Protein AF-A0A1M5RKA9-F1 (afdb_monomer)

Structure (mmCIF, N/CA/C/O backbone):
data_AF-A0A1M5RKA9-F1
#
_entry.id   AF-A0A1M5RKA9-F1
#
loop_
_atom_site.group_PDB
_atom_site.id
_atom_site.type_symbol
_atom_site.label_atom_id
_atom_site.label_alt_id
_atom_site.label_comp_id
_atom_site.label_asym_id
_atom_site.label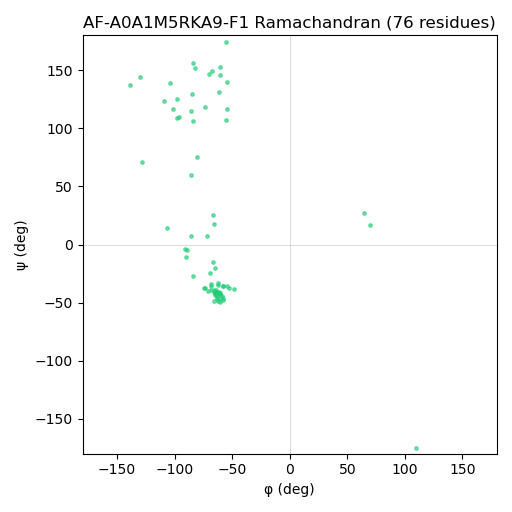_entity_id
_atom_site.label_seq_id
_atom_site.pdbx_PDB_ins_code
_atom_site.Cartn_x
_atom_site.Cartn_y
_atom_site.Cartn_z
_atom_site.occupancy
_atom_site.B_iso_or_equiv
_atom_site.auth_seq_id
_atom_site.auth_comp_id
_atom_site.auth_asym_id
_atom_site.auth_atom_id
_atom_site.pdbx_PDB_model_num
ATOM 1 N N . MET A 1 1 ? 0.116 -1.866 15.717 1.00 78.62 1 MET A N 1
ATOM 2 C CA . MET A 1 1 ? 1.002 -0.872 15.087 1.00 78.62 1 MET A CA 1
ATOM 3 C C . MET A 1 1 ? 0.190 -0.211 14.005 1.00 78.62 1 MET A C 1
ATOM 5 O O . MET A 1 1 ? -0.479 -0.923 13.260 1.00 78.62 1 MET A O 1
ATOM 9 N N . ASP A 1 2 ? 0.209 1.110 13.978 1.00 86.62 2 ASP A N 1
ATOM 10 C CA . ASP A 1 2 ? -0.635 1.905 13.098 1.00 86.62 2 ASP A CA 1
ATOM 11 C C . ASP A 1 2 ? 0.210 2.442 11.946 1.00 86.62 2 ASP A C 1
ATOM 13 O O . ASP A 1 2 ? 1.350 2.839 12.165 1.00 86.62 2 ASP A O 1
ATOM 17 N N . LEU A 1 3 ? -0.346 2.420 10.738 1.00 88.06 3 LEU A N 1
ATOM 18 C CA . LEU A 1 3 ? 0.261 2.937 9.516 1.00 88.06 3 LEU A CA 1
ATOM 19 C C . LEU A 1 3 ? -0.480 4.194 9.092 1.00 88.06 3 LEU A C 1
ATOM 21 O O . LEU A 1 3 ? -1.691 4.154 8.859 1.00 88.06 3 LEU A O 1
ATOM 25 N N . ARG A 1 4 ? 0.246 5.296 8.952 1.00 90.81 4 ARG A N 1
ATOM 26 C CA . ARG A 1 4 ? -0.272 6.547 8.407 1.00 90.81 4 ARG A CA 1
ATOM 27 C C . ARG A 1 4 ? -0.264 6.506 6.885 1.00 90.81 4 ARG A C 1
ATOM 29 O O . ARG A 1 4 ? 0.597 5.896 6.258 1.00 90.81 4 ARG A O 1
ATOM 36 N N . VAL A 1 5 ? -1.183 7.246 6.277 1.00 89.56 5 VAL A N 1
ATOM 37 C CA . VAL A 1 5 ? -1.281 7.372 4.816 1.00 89.56 5 VAL A CA 1
ATOM 38 C C . VAL A 1 5 ? 0.038 7.836 4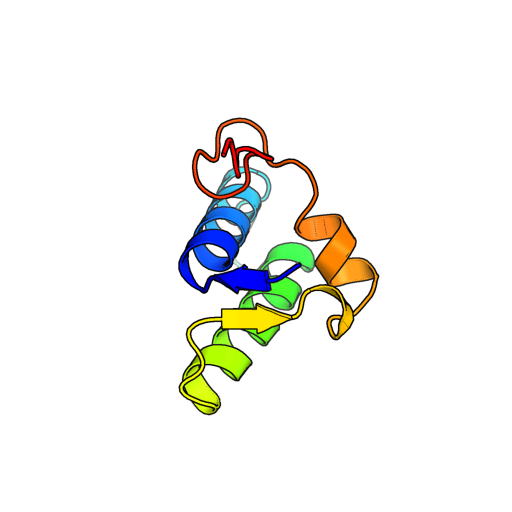.177 1.00 89.56 5 VAL A C 1
ATOM 40 O O . VAL A 1 5 ? 0.423 7.332 3.131 1.00 89.56 5 VAL A O 1
ATOM 43 N N . GLN A 1 6 ? 0.788 8.705 4.859 1.00 89.19 6 GLN A N 1
ATOM 44 C CA . GLN A 1 6 ? 2.083 9.228 4.403 1.00 89.19 6 GLN A CA 1
ATOM 45 C C . GLN A 1 6 ? 3.180 8.151 4.374 1.00 89.19 6 GLN A C 1
ATOM 47 O O . GLN A 1 6 ? 4.044 8.149 3.501 1.00 89.19 6 GLN A O 1
ATOM 52 N N . GLU A 1 7 ? 3.149 7.217 5.326 1.00 88.56 7 GLU A N 1
ATOM 53 C CA . GLU A 1 7 ? 4.069 6.077 5.364 1.00 88.56 7 GLU A CA 1
ATOM 54 C C . GLU A 1 7 ? 3.783 5.114 4.207 1.00 88.56 7 GLU A C 1
ATOM 56 O O . GLU A 1 7 ? 4.701 4.614 3.557 1.00 88.56 7 GLU A O 1
ATOM 61 N N . LEU A 1 8 ? 2.500 4.912 3.898 1.00 90.50 8 LEU A N 1
ATOM 62 C CA . LEU A 1 8 ? 2.074 4.131 2.743 1.00 90.50 8 LEU A CA 1
ATOM 63 C C . LEU A 1 8 ? 2.483 4.797 1.418 1.00 90.50 8 LEU A C 1
ATOM 65 O O . LEU A 1 8 ? 2.969 4.114 0.518 1.00 90.50 8 LEU A O 1
ATOM 69 N N . GLU A 1 9 ? 2.345 6.120 1.304 1.00 90.62 9 GLU A N 1
ATOM 70 C CA . GLU A 1 9 ? 2.814 6.894 0.144 1.00 90.62 9 GLU A CA 1
ATOM 71 C C . GLU A 1 9 ? 4.330 6.763 -0.051 1.00 90.62 9 GLU A C 1
ATOM 73 O O . GLU A 1 9 ? 4.794 6.552 -1.173 1.00 90.62 9 GLU A O 1
ATOM 78 N N . ALA A 1 10 ? 5.108 6.820 1.033 1.00 89.50 10 ALA A N 1
ATOM 79 C CA . ALA A 1 10 ? 6.551 6.606 0.976 1.00 89.50 10 ALA A CA 1
ATOM 80 C C . ALA A 1 10 ? 6.905 5.199 0.469 1.00 89.50 10 ALA A C 1
ATOM 82 O O . ALA A 1 10 ? 7.787 5.059 -0.380 1.00 89.50 10 ALA A O 1
ATOM 83 N N . ALA A 1 11 ? 6.181 4.169 0.919 1.00 89.38 11 ALA A N 1
ATOM 84 C CA . ALA A 1 11 ? 6.362 2.808 0.423 1.00 89.38 11 ALA A CA 1
ATOM 85 C C . ALA A 1 11 ? 6.036 2.685 -1.072 1.00 89.38 11 ALA A C 1
ATOM 87 O O . ALA A 1 11 ? 6.815 2.110 -1.831 1.00 89.38 11 ALA A O 1
ATOM 88 N N . ILE A 1 12 ? 4.922 3.271 -1.516 1.00 89.62 12 ILE A N 1
ATOM 89 C CA . ILE A 1 12 ? 4.531 3.303 -2.933 1.00 89.62 12 ILE A CA 1
ATOM 90 C C . ILE A 1 12 ? 5.619 3.965 -3.785 1.00 89.62 12 ILE A C 1
ATOM 92 O O . ILE A 1 12 ? 5.989 3.428 -4.831 1.00 89.62 12 ILE A O 1
ATOM 96 N N . ASN A 1 13 ? 6.151 5.104 -3.336 1.00 88.56 13 ASN A N 1
ATOM 97 C CA . ASN A 1 13 ? 7.209 5.824 -4.044 1.00 88.56 13 ASN A CA 1
ATOM 98 C C . ASN A 1 13 ? 8.504 5.008 -4.108 1.00 88.56 13 ASN A C 1
ATOM 100 O O . ASN A 1 13 ? 9.085 4.874 -5.181 1.00 88.56 13 ASN A O 1
ATOM 104 N N . PHE A 1 14 ? 8.900 4.373 -3.003 1.00 87.56 14 PHE A N 1
ATOM 105 C CA . PHE A 1 14 ? 10.070 3.497 -2.975 1.00 87.56 14 PHE A CA 1
ATOM 106 C C . PHE A 1 14 ? 9.964 2.348 -3.987 1.00 87.56 14 PHE A C 1
ATOM 108 O O . PHE A 1 14 ? 10.895 2.102 -4.754 1.00 87.56 14 PHE A O 1
ATOM 115 N N . TRP A 1 15 ? 8.821 1.656 -4.026 1.00 87.25 15 TRP A N 1
ATOM 116 C CA . TRP A 1 15 ? 8.618 0.557 -4.969 1.00 87.25 15 TRP A CA 1
ATOM 117 C C . TRP A 1 15 ? 8.526 1.041 -6.420 1.00 87.25 15 TRP A C 1
ATOM 119 O O . TRP A 1 15 ? 9.041 0.358 -7.304 1.00 87.25 15 TRP A O 1
ATOM 129 N N . ARG A 1 16 ? 7.962 2.230 -6.677 1.00 86.62 16 ARG A N 1
ATOM 130 C CA . ARG A 1 16 ? 7.992 2.867 -8.007 1.00 86.62 16 ARG A CA 1
ATOM 131 C C . ARG A 1 16 ? 9.410 3.167 -8.483 1.00 86.62 16 ARG A C 1
ATOM 133 O O . ARG A 1 16 ? 9.697 2.942 -9.655 1.00 86.62 16 ARG A O 1
ATOM 140 N N . ASP A 1 17 ? 10.278 3.646 -7.601 1.00 85.88 17 ASP A N 1
ATOM 141 C CA . ASP A 1 17 ? 11.662 3.976 -7.950 1.00 85.88 17 ASP A CA 1
ATOM 142 C C . ASP A 1 17 ? 12.517 2.712 -8.132 1.00 85.88 17 ASP A C 1
ATOM 144 O O . ASP A 1 17 ? 13.346 2.633 -9.040 1.00 85.88 17 ASP A O 1
ATOM 148 N N . LEU A 1 18 ? 12.287 1.684 -7.305 1.00 84.44 18 LEU A N 1
ATOM 149 C CA . LEU A 1 18 ? 13.002 0.406 -7.374 1.00 84.44 18 LEU A CA 1
ATOM 150 C C . LEU A 1 18 ? 12.567 -0.456 -8.573 1.00 84.44 18 LEU A C 1
ATOM 152 O O . LEU A 1 18 ? 13.372 -1.174 -9.179 1.00 84.44 18 LEU A O 1
ATOM 156 N N . ARG A 1 19 ? 11.274 -0.422 -8.896 1.00 77.88 19 ARG A N 1
ATOM 157 C CA . ARG A 1 19 ? 10.629 -1.177 -9.974 1.00 77.88 19 ARG A CA 1
ATOM 158 C C . ARG A 1 19 ? 9.822 -0.204 -10.839 1.00 77.88 19 ARG A C 1
ATOM 160 O O . ARG A 1 19 ? 8.591 -0.247 -10.820 1.00 77.88 19 ARG A O 1
ATOM 167 N N . PRO A 1 20 ? 10.492 0.661 -11.621 1.00 73.06 20 PRO A N 1
ATOM 168 C CA . PRO A 1 20 ? 9.779 1.525 -12.547 1.00 73.06 20 PRO A CA 1
ATOM 169 C C . PRO A 1 20 ? 9.018 0.658 -13.551 1.00 73.06 20 PRO A C 1
ATOM 171 O O . PRO A 1 20 ? 9.502 -0.410 -13.939 1.00 73.06 20 PRO A O 1
ATOM 174 N N . ALA A 1 21 ? 7.840 1.113 -13.982 1.00 66.25 21 ALA A N 1
ATOM 175 C CA . ALA A 1 21 ? 7.111 0.466 -15.067 1.00 66.25 21 ALA A CA 1
ATOM 176 C C . ALA A 1 21 ? 8.041 0.375 -16.290 1.00 66.25 21 ALA A C 1
ATOM 178 O O . ALA A 1 21 ? 8.538 1.389 -16.784 1.00 66.25 21 ALA A O 1
ATOM 179 N N . ARG A 1 22 ? 8.366 -0.848 -16.722 1.00 58.06 22 ARG A N 1
ATOM 180 C CA . ARG A 1 22 ? 9.255 -1.092 -17.863 1.00 58.06 22 ARG A CA 1
ATOM 181 C C . ARG A 1 22 ? 8.406 -1.436 -19.079 1.00 58.06 22 ARG A C 1
ATOM 183 O O . ARG A 1 22 ? 7.770 -2.480 -19.094 1.00 58.06 22 ARG A O 1
ATOM 190 N N . GLY A 1 23 ? 8.467 -0.593 -20.107 1.00 59.41 23 GLY A N 1
ATOM 191 C CA . GLY A 1 23 ? 7.844 -0.836 -21.411 1.00 59.41 23 GLY A CA 1
ATOM 192 C C . GLY A 1 23 ? 6.638 0.056 -21.704 1.00 59.41 23 GLY A C 1
ATOM 193 O O . GLY A 1 23 ? 6.303 0.950 -20.936 1.00 59.41 23 GLY A O 1
ATOM 194 N N . ASN A 1 24 ? 5.984 -0.204 -22.839 1.00 59.00 24 ASN A N 1
ATOM 195 C CA . ASN A 1 24 ? 4.783 0.503 -23.312 1.00 59.00 24 ASN A CA 1
ATOM 196 C C . ASN A 1 24 ? 3.517 0.154 -22.497 1.00 59.00 24 ASN A C 1
ATOM 198 O O . ASN A 1 24 ? 2.397 0.499 -22.872 1.00 59.00 24 ASN A O 1
ATOM 202 N N . GLU A 1 25 ? 3.699 -0.590 -21.410 1.00 60.22 25 GLU A N 1
ATOM 203 C CA . GLU A 1 25 ? 2.661 -1.073 -20.524 1.00 60.22 25 GLU A CA 1
ATOM 204 C C . GLU A 1 25 ? 2.615 -0.113 -19.338 1.00 60.22 25 GLU A C 1
ATOM 206 O O . GLU A 1 25 ? 3.515 -0.085 -18.501 1.00 60.22 25 GLU A O 1
ATOM 211 N N . PHE A 1 26 ? 1.555 0.688 -19.254 1.00 64.94 26 PHE A N 1
ATOM 212 C CA . PHE A 1 26 ? 1.252 1.567 -18.116 1.00 64.94 26 PHE A CA 1
ATOM 213 C C . PHE A 1 26 ? 0.921 0.780 -16.823 1.00 64.94 26 PHE A C 1
ATOM 215 O O . PHE A 1 26 ? 0.179 1.257 -15.966 1.00 64.94 26 PHE A O 1
ATOM 222 N N . ALA A 1 27 ? 1.419 -0.452 -16.692 1.00 71.56 27 ALA A N 1
ATOM 223 C CA . ALA A 1 27 ? 1.121 -1.361 -15.603 1.00 71.56 27 ALA A CA 1
ATOM 224 C C . ALA A 1 27 ? 2.040 -1.088 -14.405 1.00 71.56 27 ALA A C 1
ATOM 226 O O . ALA A 1 27 ? 3.265 -1.021 -14.524 1.00 71.56 27 ALA A O 1
ATOM 227 N N . LEU A 1 28 ? 1.427 -0.942 -13.231 1.00 80.50 28 LEU A N 1
ATOM 228 C CA . LEU A 1 28 ? 2.137 -0.894 -11.958 1.00 80.50 28 LEU A CA 1
ATOM 229 C C . LEU A 1 28 ? 2.753 -2.263 -11.659 1.00 80.50 28 LEU A C 1
ATOM 231 O O . LEU A 1 28 ? 2.185 -3.297 -12.019 1.00 80.50 28 LEU A O 1
ATOM 235 N N . SER A 1 29 ? 3.885 -2.280 -10.950 1.00 85.50 29 SER A N 1
ATOM 236 C CA . SER A 1 29 ? 4.391 -3.539 -10.405 1.00 85.50 29 SER A CA 1
ATOM 237 C C . SER A 1 29 ? 3.359 -4.137 -9.432 1.00 85.50 29 SER A C 1
ATOM 239 O O . SER A 1 29 ? 2.582 -3.384 -8.827 1.00 85.50 29 SER A O 1
ATOM 241 N N . PRO A 1 30 ? 3.329 -5.469 -9.248 1.00 86.69 30 PRO A N 1
ATOM 242 C CA . PRO A 1 30 ? 2.407 -6.108 -8.310 1.00 86.69 30 PRO A CA 1
ATOM 243 C C . PRO A 1 30 ? 2.481 -5.513 -6.897 1.00 86.69 30 PRO A C 1
ATOM 245 O O . PRO A 1 30 ? 1.450 -5.321 -6.257 1.00 86.69 30 PRO A O 1
ATOM 248 N N . GLU A 1 31 ? 3.683 -5.150 -6.441 1.00 88.31 31 GLU A N 1
ATOM 249 C CA . GLU A 1 31 ? 3.928 -4.529 -5.138 1.00 88.31 31 GLU A CA 1
ATOM 250 C C . GLU A 1 31 ? 3.290 -3.139 -5.042 1.00 88.31 31 GLU A C 1
ATOM 252 O O . GLU A 1 31 ? 2.559 -2.847 -4.093 1.00 88.31 31 GLU A O 1
ATOM 257 N N . VAL A 1 32 ? 3.510 -2.292 -6.054 1.00 89.62 32 VAL A N 1
ATOM 258 C CA . VAL A 1 32 ? 2.920 -0.948 -6.107 1.00 89.62 32 VAL A CA 1
ATOM 259 C C . VAL A 1 32 ? 1.397 -1.036 -6.189 1.00 89.62 32 VAL A C 1
ATOM 261 O O . VAL A 1 32 ? 0.708 -0.286 -5.503 1.00 89.62 32 VAL A O 1
ATOM 264 N N . ASN A 1 33 ? 0.859 -1.968 -6.976 1.00 90.56 33 ASN A N 1
ATOM 265 C CA . ASN A 1 33 ? -0.583 -2.165 -7.106 1.00 90.56 33 ASN A CA 1
ATOM 266 C C . ASN A 1 33 ? -1.232 -2.611 -5.781 1.00 90.56 33 ASN A C 1
ATOM 268 O O . ASN A 1 33 ? -2.301 -2.125 -5.402 1.00 90.56 33 ASN A O 1
ATOM 272 N N . ALA A 1 34 ? -0.566 -3.504 -5.046 1.00 92.00 34 ALA A N 1
ATOM 273 C CA . ALA A 1 34 ? -1.028 -3.973 -3.745 1.00 92.00 34 ALA A CA 1
ATOM 274 C C . ALA A 1 34 ? -1.076 -2.823 -2.719 1.00 92.00 34 ALA A C 1
ATOM 276 O O . ALA A 1 34 ? -2.101 -2.611 -2.068 1.00 92.00 34 ALA A O 1
ATOM 277 N N . LEU A 1 35 ? -0.014 -2.014 -2.633 1.00 92.50 35 LEU A N 1
ATOM 278 C CA . LEU A 1 35 ? 0.030 -0.843 -1.748 1.00 92.50 35 LEU A CA 1
ATOM 279 C C . LEU A 1 35 ? -0.976 0.244 -2.165 1.00 92.50 35 LEU A C 1
ATOM 281 O O . LEU A 1 35 ? -1.671 0.805 -1.316 1.00 92.50 35 LEU A O 1
ATOM 285 N N . ALA A 1 36 ? -1.11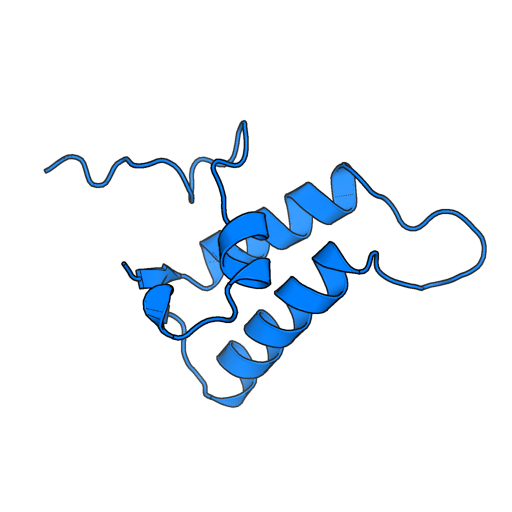9 0.497 -3.469 1.00 92.56 36 ALA A N 1
ATOM 286 C CA . ALA A 1 36 ? -2.087 1.449 -4.011 1.00 92.56 36 ALA A CA 1
ATOM 287 C C . ALA A 1 36 ? -3.538 1.050 -3.698 1.00 92.56 36 ALA A C 1
ATOM 289 O O . ALA A 1 36 ? -4.377 1.916 -3.456 1.00 92.56 36 ALA A O 1
ATOM 290 N N . THR A 1 37 ? -3.835 -0.250 -3.633 1.00 93.94 37 THR A N 1
ATOM 291 C CA . THR A 1 37 ? -5.160 -0.745 -3.229 1.00 93.94 37 THR A CA 1
ATOM 292 C C . THR A 1 37 ? -5.483 -0.355 -1.784 1.00 93.94 37 THR A C 1
ATOM 294 O O . THR A 1 37 ? -6.584 0.118 -1.500 1.00 93.94 37 THR A O 1
ATOM 297 N N . VAL A 1 38 ? -4.521 -0.488 -0.865 1.00 93.50 38 VAL A N 1
ATOM 298 C CA . VAL A 1 38 ? -4.694 -0.064 0.536 1.00 93.50 38 VAL A CA 1
ATOM 299 C C . VAL A 1 38 ? -4.879 1.449 0.622 1.00 93.50 38 VAL A C 1
ATOM 301 O O . VAL A 1 38 ? -5.767 1.919 1.330 1.00 93.50 38 VAL A O 1
ATOM 304 N N . TYR A 1 39 ? -4.104 2.206 -0.153 1.00 94.06 39 TYR A N 1
ATOM 305 C CA . TYR A 1 39 ? -4.203 3.662 -0.218 1.00 94.06 39 TYR A CA 1
ATOM 306 C C . TYR A 1 39 ? -5.583 4.118 -0.704 1.00 94.06 39 TYR A C 1
ATOM 308 O O . TYR A 1 39 ? -6.229 4.960 -0.079 1.00 94.06 39 TYR A O 1
ATOM 316 N N . ALA A 1 40 ? -6.087 3.499 -1.774 1.00 94.75 40 ALA A N 1
ATOM 317 C CA . ALA A 1 40 ? -7.418 3.768 -2.299 1.00 94.75 40 ALA A CA 1
ATOM 318 C C . ALA A 1 40 ? -8.512 3.464 -1.264 1.00 94.75 40 ALA A C 1
ATOM 320 O O . ALA A 1 40 ? -9.439 4.256 -1.101 1.00 94.75 40 ALA A O 1
ATOM 321 N N . LEU A 1 41 ? -8.389 2.359 -0.519 1.00 94.31 41 LEU A N 1
ATOM 322 C CA . LEU A 1 41 ? -9.316 2.021 0.564 1.00 94.31 41 LEU A CA 1
ATOM 323 C C . LEU A 1 41 ? -9.274 3.038 1.711 1.00 94.31 41 LEU A C 1
ATOM 325 O O . LEU A 1 41 ? -10.326 3.374 2.255 1.00 94.31 41 LEU A O 1
ATOM 329 N N . MET A 1 42 ? -8.090 3.540 2.066 1.00 93.44 42 MET A N 1
ATOM 330 C CA . MET A 1 42 ? -7.925 4.587 3.077 1.00 93.44 42 MET A CA 1
ATOM 331 C C . MET A 1 42 ? -8.633 5.879 2.658 1.00 93.44 42 MET A C 1
ATOM 333 O O . MET A 1 42 ? -9.442 6.399 3.427 1.00 93.44 42 MET A O 1
ATOM 337 N N . ILE A 1 43 ? -8.421 6.341 1.420 1.00 93.62 43 ILE A N 1
ATOM 338 C CA . ILE A 1 43 ? -9.114 7.516 0.869 1.00 93.62 43 ILE A CA 1
ATOM 339 C C . ILE A 1 43 ? -10.625 7.292 0.831 1.00 93.62 43 ILE A C 1
ATOM 341 O O . ILE A 1 43 ? -11.380 8.131 1.316 1.00 93.62 43 ILE A O 1
ATOM 345 N N . PHE A 1 44 ? -11.070 6.152 0.297 1.00 95.00 44 PHE A N 1
ATOM 346 C CA . PHE A 1 44 ? -12.490 5.826 0.169 1.00 95.00 44 PHE A CA 1
ATOM 347 C C . PHE A 1 44 ? -13.215 5.837 1.522 1.00 95.00 44 PHE A C 1
ATOM 349 O O . PHE A 1 44 ? -14.365 6.258 1.610 1.00 95.00 44 PHE A O 1
ATOM 356 N N . ARG A 1 45 ? -12.536 5.407 2.591 1.00 93.62 45 ARG A N 1
ATOM 357 C CA . ARG A 1 45 ? -13.073 5.401 3.959 1.00 93.62 45 ARG A CA 1
ATOM 358 C C . ARG A 1 45 ? -12.821 6.701 4.729 1.00 93.62 45 ARG A C 1
ATOM 360 O O . ARG A 1 45 ? -13.276 6.810 5.864 1.00 93.62 45 ARG A O 1
ATOM 367 N N . GLY A 1 46 ? -12.079 7.656 4.165 1.00 94.25 46 GLY A N 1
ATOM 368 C CA . GLY A 1 46 ? -11.655 8.874 4.862 1.00 94.25 46 GLY A CA 1
ATOM 369 C C . GLY A 1 46 ? -10.710 8.611 6.042 1.00 94.25 46 GLY A C 1
ATOM 370 O O . GLY A 1 46 ? -10.698 9.371 7.007 1.00 94.25 46 GLY A O 1
ATOM 371 N N . GLN A 1 47 ? -9.943 7.519 6.003 1.00 93.38 47 GLN A N 1
ATOM 372 C CA . GLN A 1 47 ? -9.030 7.117 7.072 1.00 93.38 47 GLN A CA 1
ATOM 373 C C . GLN A 1 47 ? -7.602 7.558 6.748 1.00 93.38 47 GLN A C 1
ATOM 375 O O . GLN A 1 47 ? -7.048 7.178 5.724 1.00 93.38 47 GLN A O 1
ATOM 380 N N . LEU A 1 48 ? -6.970 8.307 7.652 1.00 91.25 48 LEU A N 1
ATOM 381 C CA . LEU A 1 48 ? -5.553 8.685 7.528 1.00 91.25 48 LEU A CA 1
ATOM 382 C C . LEU A 1 48 ? -4.606 7.681 8.192 1.00 91.25 48 LEU A C 1
ATOM 384 O O . LEU A 1 48 ? -3.392 7.772 8.019 1.00 91.25 48 LEU A O 1
ATOM 388 N N . VAL A 1 49 ? -5.162 6.744 8.960 1.00 91.81 49 VAL A N 1
ATOM 389 C CA . VAL A 1 49 ? -4.433 5.738 9.729 1.00 91.81 49 VAL A CA 1
ATOM 390 C C . VAL A 1 49 ? -5.153 4.399 9.607 1.00 91.81 49 VAL A C 1
ATOM 392 O O . VAL A 1 49 ? -6.381 4.345 9.697 1.00 91.81 49 VAL A O 1
ATOM 395 N N . VAL A 1 50 ? -4.398 3.320 9.415 1.00 91.25 50 VAL A N 1
ATOM 396 C CA . VAL A 1 50 ? -4.909 1.945 9.391 1.00 91.25 50 VAL A CA 1
ATOM 397 C C . VAL A 1 50 ? -4.081 1.056 10.312 1.00 91.25 50 VAL A C 1
ATOM 399 O O . VAL A 1 50 ? -2.870 1.222 10.433 1.00 91.25 50 VAL A O 1
ATOM 402 N N . ASN A 1 51 ? -4.722 0.093 10.969 1.00 90.50 51 ASN A N 1
ATOM 403 C CA . ASN A 1 51 ? -4.004 -0.873 11.790 1.00 90.50 51 ASN A CA 1
ATOM 404 C C . ASN A 1 51 ? -3.274 -1.873 10.882 1.00 90.50 51 ASN A C 1
ATOM 406 O O . ASN A 1 51 ? -3.904 -2.631 10.146 1.00 90.50 51 ASN A O 1
ATOM 410 N N . ILE A 1 52 ? -1.944 -1.917 10.967 1.00 86.19 52 ILE A N 1
ATOM 411 C CA . ILE A 1 52 ? -1.112 -2.814 10.154 1.00 86.19 52 ILE A CA 1
ATOM 412 C C . ILE A 1 52 ? -1.512 -4.272 10.373 1.00 86.19 52 ILE A C 1
ATOM 414 O O . ILE A 1 52 ? -1.502 -5.056 9.432 1.00 86.19 52 ILE A O 1
ATOM 418 N N . ALA A 1 53 ? -1.908 -4.648 11.592 1.00 87.25 53 ALA A N 1
ATOM 419 C CA . ALA A 1 53 ? -2.279 -6.021 11.917 1.00 87.25 53 ALA A CA 1
ATOM 420 C C . ALA A 1 53 ? -3.537 -6.506 11.181 1.00 87.25 53 ALA A C 1
ATOM 422 O O . ALA A 1 53 ? -3.721 -7.715 11.065 1.00 87.25 53 ALA A 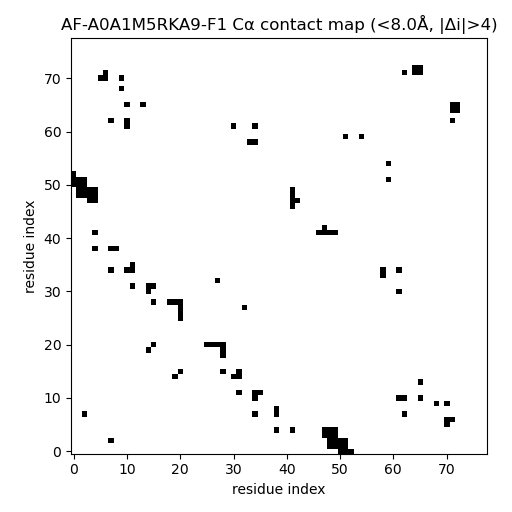O 1
ATOM 423 N N . THR A 1 54 ? -4.379 -5.594 10.677 1.00 88.75 54 THR A N 1
ATOM 424 C CA . THR A 1 54 ? -5.578 -5.944 9.901 1.00 88.75 54 THR A CA 1
ATOM 425 C C . THR A 1 54 ? -5.316 -6.013 8.397 1.00 88.75 54 THR A C 1
ATOM 427 O O . THR A 1 54 ? -6.234 -6.318 7.641 1.00 88.75 54 THR A O 1
ATOM 430 N N . LEU A 1 55 ? -4.101 -5.687 7.947 1.00 88.50 55 LEU A N 1
ATOM 431 C CA . LEU A 1 55 ? -3.705 -5.780 6.544 1.00 88.50 55 LEU A CA 1
ATOM 432 C C . LEU A 1 55 ? -3.244 -7.199 6.194 1.00 88.50 55 LEU A C 1
ATOM 434 O O . LEU A 1 55 ? -2.783 -7.963 7.049 1.00 88.50 55 LEU A O 1
ATOM 438 N N . ASP A 1 56 ? -3.331 -7.521 4.906 1.00 89.94 56 ASP A N 1
ATOM 439 C CA . ASP A 1 56 ? -2.847 -8.784 4.360 1.00 89.94 56 ASP A CA 1
ATOM 440 C C . ASP A 1 56 ? -1.358 -9.021 4.721 1.00 89.94 56 ASP A C 1
ATOM 442 O O . ASP A 1 56 ? -0.564 -8.071 4.723 1.00 89.94 56 ASP A O 1
ATOM 446 N N . PRO A 1 57 ? -0.945 -10.260 5.063 1.00 86.75 57 PRO A N 1
ATOM 447 C CA . PRO A 1 57 ? 0.455 -10.595 5.328 1.00 86.75 57 PRO A CA 1
ATOM 448 C C . PRO A 1 57 ? 1.444 -10.092 4.273 1.00 86.75 57 PRO A C 1
ATOM 450 O O . PRO A 1 57 ? 2.521 -9.626 4.645 1.00 86.75 57 PRO A O 1
ATOM 453 N N . GLU A 1 58 ? 1.083 -10.136 2.992 1.00 86.75 58 GLU A N 1
ATOM 454 C CA . GLU A 1 58 ? 1.968 -9.705 1.914 1.00 86.7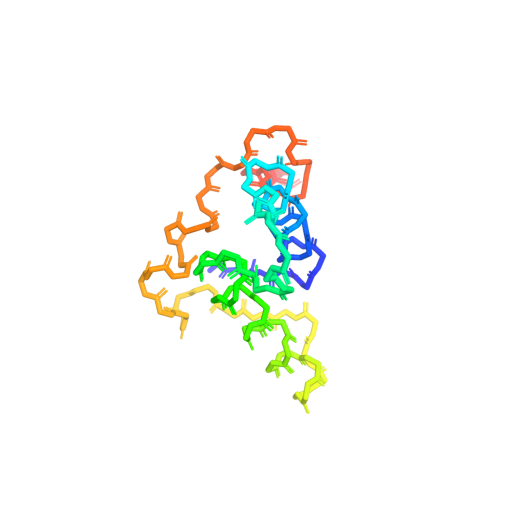5 58 GLU A CA 1
ATOM 455 C C . GLU A 1 58 ? 2.145 -8.185 1.903 1.00 86.75 58 GLU A C 1
ATOM 457 O O . GLU A 1 58 ? 3.266 -7.693 1.794 1.00 86.75 58 GLU A O 1
ATOM 462 N N . ILE A 1 59 ? 1.075 -7.422 2.148 1.00 88.75 59 ILE A N 1
ATOM 463 C CA . ILE A 1 59 ? 1.155 -5.960 2.307 1.00 88.75 59 ILE A CA 1
ATOM 464 C C . ILE A 1 59 ? 2.092 -5.597 3.459 1.00 88.75 59 ILE A C 1
ATOM 466 O O . ILE A 1 59 ? 2.936 -4.712 3.330 1.00 88.75 59 ILE A O 1
ATOM 470 N N . ARG A 1 60 ? 1.980 -6.302 4.589 1.00 88.06 60 ARG A N 1
ATOM 471 C CA . ARG A 1 60 ? 2.852 -6.068 5.749 1.00 88.06 60 ARG A CA 1
ATOM 472 C C . ARG A 1 60 ? 4.321 -6.337 5.427 1.00 88.06 60 ARG A C 1
ATOM 474 O O . ARG A 1 60 ? 5.184 -5.628 5.933 1.00 88.06 60 ARG A O 1
ATOM 481 N N . ARG A 1 61 ? 4.607 -7.322 4.571 1.00 86.44 61 ARG A N 1
ATOM 482 C CA . ARG A 1 61 ? 5.966 -7.623 4.097 1.00 86.44 61 ARG A CA 1
ATOM 483 C C . ARG A 1 61 ? 6.530 -6.489 3.239 1.00 86.44 61 ARG A C 1
ATOM 485 O O . ARG A 1 61 ? 7.701 -6.148 3.384 1.00 86.44 61 ARG A O 1
ATOM 492 N N . LEU A 1 62 ? 5.695 -5.878 2.396 1.00 86.62 62 LEU A N 1
ATOM 493 C CA . LEU A 1 62 ? 6.066 -4.732 1.555 1.00 86.62 62 LEU A CA 1
ATOM 494 C C . LEU A 1 62 ? 6.308 -3.442 2.353 1.00 86.62 62 LEU A C 1
ATOM 496 O O . LEU A 1 62 ? 7.058 -2.583 1.893 1.00 86.62 62 LEU A O 1
ATOM 500 N N . LEU A 1 63 ? 5.698 -3.333 3.537 1.00 84.81 63 LEU A N 1
ATOM 501 C CA . LEU A 1 63 ? 5.911 -2.267 4.525 1.00 84.81 63 LEU A CA 1
ATOM 502 C C . LEU A 1 63 ? 7.090 -2.546 5.475 1.00 84.81 63 LEU A C 1
ATOM 504 O O . LEU A 1 63 ? 7.273 -1.813 6.446 1.00 84.81 63 LEU A O 1
ATOM 508 N N . GLY A 1 64 ? 7.871 -3.608 5.232 1.00 75.50 64 GLY A N 1
ATOM 509 C CA . GLY A 1 64 ? 9.110 -3.879 5.964 1.00 75.50 64 GLY A CA 1
ATOM 510 C C . GLY A 1 64 ? 10.091 -2.696 5.911 1.00 75.50 64 GLY A C 1
ATOM 511 O O . GLY A 1 64 ? 9.834 -1.718 5.217 1.00 75.50 64 GLY A O 1
ATOM 512 N N . PRO A 1 65 ? 11.224 -2.747 6.632 1.00 65.38 65 PRO A N 1
ATOM 513 C CA . PRO A 1 65 ? 12.127 -1.605 6.763 1.00 65.38 65 PRO A CA 1
ATOM 514 C C . PRO A 1 65 ? 12.570 -1.087 5.389 1.00 65.38 65 PRO A C 1
ATOM 516 O O . PRO A 1 65 ? 13.365 -1.723 4.696 1.00 65.38 65 PRO A O 1
ATOM 519 N N . ILE A 1 66 ? 12.036 0.073 5.003 1.00 66.06 66 ILE A N 1
ATOM 520 C CA . ILE A 1 66 ? 12.353 0.721 3.735 1.00 66.06 66 ILE A CA 1
ATOM 521 C C . ILE A 1 66 ? 13.609 1.568 3.947 1.00 66.06 66 ILE A C 1
ATOM 523 O O . ILE A 1 66 ? 13.566 2.539 4.713 1.00 66.06 66 ILE A O 1
ATOM 527 N N . PRO A 1 67 ? 14.739 1.238 3.299 1.00 55.44 67 PRO A N 1
ATOM 528 C CA . PRO A 1 67 ? 15.956 2.019 3.446 1.00 55.44 67 PRO A CA 1
ATOM 529 C C . PRO A 1 67 ? 15.719 3.449 2.945 1.00 55.44 67 PRO A C 1
ATOM 531 O O . PRO A 1 67 ? 15.202 3.656 1.849 1.00 55.44 67 PRO A O 1
ATOM 534 N N . ASN A 1 68 ? 16.121 4.436 3.751 1.00 53.69 68 ASN A N 1
ATOM 535 C CA . ASN A 1 68 ? 16.007 5.876 3.473 1.00 53.69 68 ASN A CA 1
ATOM 536 C C . ASN A 1 68 ? 14.586 6.479 3.487 1.00 53.69 68 ASN A C 1
ATOM 538 O O . ASN A 1 68 ? 14.415 7.604 3.024 1.00 53.69 68 ASN A O 1
ATOM 542 N N . SER A 1 69 ? 13.580 5.804 4.058 1.00 54.12 69 SER A N 1
ATOM 543 C CA . SER A 1 69 ? 12.295 6.451 4.376 1.00 54.12 69 SER A CA 1
ATOM 544 C C . SER A 1 69 ? 12.255 6.916 5.840 1.00 54.12 69 SER A C 1
ATOM 546 O O . SER A 1 69 ? 12.138 6.077 6.737 1.00 54.12 69 SER A O 1
ATOM 548 N N . PRO A 1 70 ? 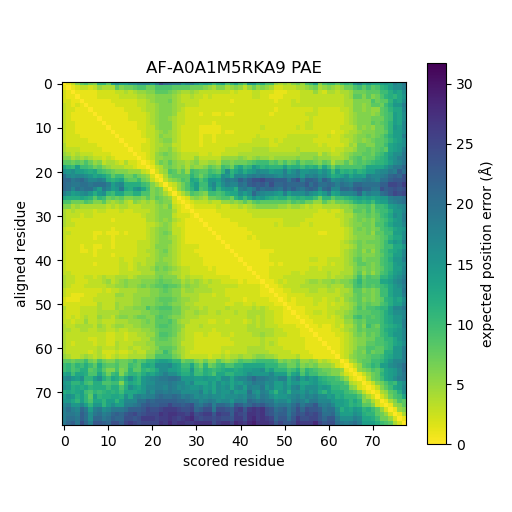12.295 8.237 6.122 1.00 55.47 70 PRO A N 1
ATOM 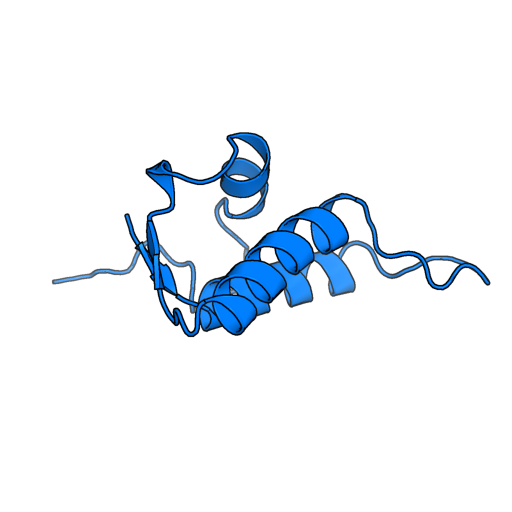549 C CA . PRO A 1 70 ? 12.235 8.757 7.493 1.00 55.47 70 PRO A CA 1
ATOM 550 C C . PRO A 1 70 ? 10.880 8.498 8.172 1.00 55.47 70 PRO A C 1
ATOM 552 O O . PRO A 1 70 ? 10.783 8.597 9.388 1.00 55.47 70 PRO A O 1
ATOM 555 N N . LEU A 1 71 ? 9.847 8.147 7.398 1.00 62.56 71 LEU A N 1
ATOM 556 C CA . LEU A 1 71 ? 8.486 7.933 7.891 1.00 62.56 71 LEU A CA 1
ATOM 557 C C . LEU A 1 71 ? 8.250 6.521 8.453 1.00 62.56 71 LEU A C 1
ATOM 559 O O . LEU A 1 71 ? 7.437 6.379 9.349 1.00 62.56 71 LEU A O 1
ATOM 563 N N . LEU A 1 72 ? 8.987 5.508 7.980 1.00 59.06 72 LEU A N 1
ATOM 564 C CA . LEU A 1 72 ? 8.829 4.088 8.357 1.00 59.06 72 LEU A CA 1
ATOM 565 C C . LEU A 1 72 ? 9.956 3.579 9.274 1.00 59.06 72 LEU A C 1
ATOM 567 O O . LEU A 1 72 ? 10.157 2.374 9.442 1.00 59.06 72 LEU A O 1
ATOM 571 N N . SER A 1 73 ? 10.740 4.493 9.847 1.00 50.12 73 SER A N 1
ATOM 572 C CA . SER A 1 73 ? 11.759 4.131 10.833 1.00 50.12 73 SER A CA 1
ATOM 573 C C . SER A 1 73 ? 11.085 3.684 12.139 1.00 50.12 73 SER A C 1
ATOM 575 O O . SER A 1 73 ? 10.058 4.250 12.505 1.00 50.12 73 SER A O 1
ATOM 577 N N . PRO A 1 74 ? 11.660 2.734 12.903 1.00 47.47 74 PRO A N 1
ATOM 578 C CA . PRO A 1 74 ? 11.121 2.296 14.199 1.00 47.47 74 PRO A CA 1
ATOM 579 C C . PRO A 1 74 ? 11.159 3.379 15.300 1.00 47.47 74 PRO A C 1
ATOM 581 O O . PRO A 1 74 ? 11.026 3.076 16.483 1.00 47.47 74 PRO A O 1
ATOM 584 N N . THR A 1 75 ? 11.319 4.650 14.944 1.00 44.62 75 THR A N 1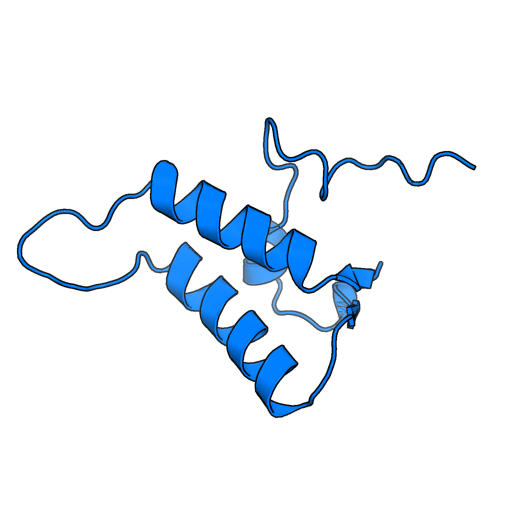
ATOM 585 C CA . THR A 1 75 ? 11.495 5.775 15.856 1.00 44.62 75 THR A CA 1
ATOM 586 C C . THR A 1 75 ? 10.149 6.338 16.321 1.00 44.62 75 THR A C 1
ATOM 588 O O . THR A 1 75 ? 9.871 7.522 16.173 1.00 44.62 75 THR A O 1
ATOM 591 N N . ASN A 1 76 ? 9.337 5.507 16.978 1.00 39.03 76 ASN A N 1
ATOM 592 C CA . ASN A 1 76 ? 8.657 5.992 18.180 1.00 39.03 76 ASN A CA 1
ATOM 593 C C . ASN A 1 76 ? 9.686 5.910 19.316 1.00 39.03 76 ASN A C 1
ATOM 595 O O . ASN A 1 76 ? 9.671 4.985 20.125 1.00 39.03 76 ASN A O 1
ATOM 599 N N . SER A 1 77 ? 10.631 6.852 19.324 1.00 43.69 77 SER A N 1
ATOM 600 C CA . SER A 1 77 ? 11.440 7.126 20.509 1.00 43.69 77 SER A CA 1
ATOM 601 C C . SER A 1 77 ? 10.641 8.084 21.385 1.00 43.69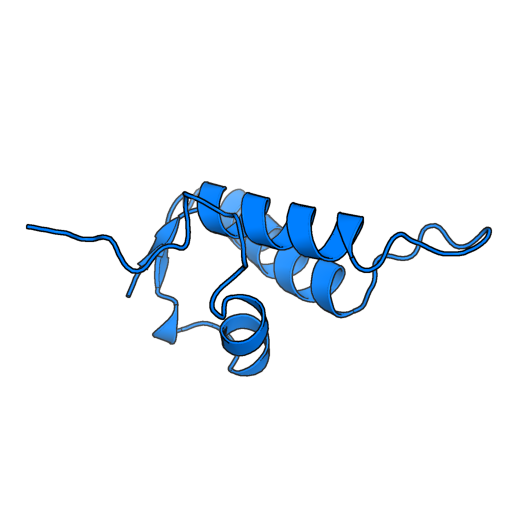 77 SER A C 1
ATOM 603 O O . SER A 1 77 ? 10.520 9.243 21.010 1.00 43.69 77 SER A O 1
ATOM 605 N N . PHE A 1 78 ? 10.103 7.532 22.478 1.00 39.66 78 PHE A N 1
ATOM 606 C CA . PHE A 1 78 ? 9.658 8.156 23.737 1.00 39.66 78 PHE A CA 1
ATOM 607 C C . PHE A 1 78 ? 8.930 9.507 23.689 1.00 39.66 78 PHE A C 1
ATOM 609 O O . PHE A 1 78 ? 9.569 10.540 23.398 1.00 39.66 78 PHE A O 1
#

Mean predicted aligned error: 7.22 Å

Sequence (78 aa):
MDLRVQELEAAINFWRDLRPARGNEFALSPEVNALATVYALMIFRGQLVVNIATLDPEIRRLLGPIPNSPLLSPTNSF

Secondary structure (DSSP, 8-state):
-EEEHHHHHHHHHHHHHHSPPPSS--PPPHHHHHHHHHHHHHHHHT-SEEEGGGS-HHHHHHTS--TT-TTSSS----

Foldseek 3Di:
DKDFLVLLVVLLVLQCVVDPDPDPDPDDDPLNVLSVVVSVVCVVVVHRMDDLVPDDPVNNVSLPDRPPDPRSDPPPPD

Solvent-accessible surface area (backbone atoms only — not comparable to full-atom values): 4811 Å² total; per-residue (Å²): 105,76,42,41,54,67,41,52,50,50,46,38,51,52,44,41,72,77,46,55,63,77,70,99,49,95,51,68,42,72,69,36,48,55,50,49,52,55,50,51,51,26,60,76,70,72,42,62,61,45,57,50,82,80,49,58,71,65,60,52,58,70,66,43,88,54,88,93,42,85,73,64,52,89,74,82,71,129

pLDDT: mean 79.86, std 15.7, range [39.03, 95.0]

Radius of gyration: 12.87 Å; Cα contacts (8 Å, |Δi|>4): 66; chains: 1; bounding box: 29×20×47 Å